Protein AF-0000000081089905 (afdb_homodimer)

pLDDT: mean 84.87, std 19.74, range [26.58, 98.56]

Foldseek 3Di:
DLVVLVVVLVVLVVVLVVLVVQLVVLVVCCVVDDDPVSNVVSVVSNVVSVVVNVVSVVVNVVSVVVNCVVVVVVDPPPPDPPPPPPD/DLVVLVVVLVVLVVVLVVLVVQLVVLVVCCVVDDDPVSNVVSVVSNVVSVVVNVVSVVVNVVSVVVNCVVVVVVDPDPPDPPPPPPD

Structure (mmCIF, N/CA/C/O backbone):
data_AF-0000000081089905-model_v1
#
loop_
_entity.id
_entity.type
_entity.pdbx_description
1 polymer 'REM-1 domain-containing protein'
#
loop_
_atom_site.group_PDB
_atom_site.id
_atom_site.type_symbol
_atom_site.label_atom_id
_atom_site.label_alt_id
_atom_site.label_comp_id
_atom_site.label_asym_id
_atom_site.label_entity_id
_atom_site.label_seq_id
_atom_site.pdbx_PDB_ins_code
_atom_site.Cartn_x
_atom_site.Cartn_y
_atom_site.Cartn_z
_atom_site.occupancy
_atom_site.B_iso_or_equiv
_atom_site.auth_seq_id
_atom_site.auth_comp_id
_atom_site.auth_asym_id
_atom_site.auth_atom_id
_atom_site.pdbx_PDB_model_num
ATOM 1 N N . MET A 1 1 ? -1.056 -31.969 -24.766 1 61.5 1 MET A N 1
ATOM 2 C CA . MET A 1 1 ? -1.092 -31.875 -23.312 1 61.5 1 MET A CA 1
ATOM 3 C C . MET A 1 1 ? -0.028 -30.906 -22.812 1 61.5 1 MET A C 1
ATOM 5 O O . MET A 1 1 ? -0.31 -30.062 -21.969 1 61.5 1 MET A O 1
ATOM 9 N N . GLY A 1 2 ? 1.04 -30.828 -23.562 1 72.44 2 GLY A N 1
ATOM 10 C CA . GLY A 1 2 ? 2.201 -30.047 -23.172 1 72.44 2 GLY A CA 1
ATOM 11 C C . GLY A 1 2 ? 1.965 -28.547 -23.266 1 72.44 2 GLY A C 1
ATOM 12 O O . GLY A 1 2 ? 2.283 -27.812 -22.328 1 72.44 2 GLY A O 1
ATOM 13 N N . GLN A 1 3 ? 1.187 -28.156 -24.281 1 79.62 3 GLN A N 1
ATOM 14 C CA . GLN A 1 3 ? 0.967 -26.734 -24.516 1 79.62 3 GLN A CA 1
ATOM 15 C C . GLN A 1 3 ? 0.041 -26.141 -23.453 1 79.62 3 GLN A C 1
ATOM 17 O O . GLN A 1 3 ? 0.291 -25.047 -22.938 1 79.62 3 GLN A O 1
ATOM 22 N N . ARG A 1 4 ? -0.979 -26.969 -23.094 1 91.38 4 ARG A N 1
ATOM 23 C CA . ARG A 1 4 ? -1.959 -26.5 -22.125 1 91.38 4 ARG A CA 1
ATOM 24 C C . ARG A 1 4 ? -1.349 -26.422 -20.719 1 91.38 4 ARG A C 1
ATOM 26 O O . ARG A 1 4 ? -1.641 -25.484 -19.969 1 91.38 4 ARG A O 1
ATOM 33 N N . LEU A 1 5 ? -0.428 -27.281 -20.438 1 91.69 5 LEU A N 1
ATOM 34 C CA . LEU A 1 5 ? 0.247 -27.281 -19.141 1 91.69 5 LEU A CA 1
ATOM 35 C C . LEU A 1 5 ? 1.194 -26.094 -19.016 1 91.69 5 LEU A C 1
ATOM 37 O O . LEU A 1 5 ? 1.308 -25.5 -17.953 1 91.69 5 LEU A O 1
ATOM 41 N N . GLU A 1 6 ? 1.684 -25.75 -20.125 1 89.5 6 GLU A N 1
ATOM 42 C CA . GLU A 1 6 ? 2.582 -24.609 -20.125 1 89.5 6 GLU A CA 1
ATOM 43 C C . GLU A 1 6 ? 1.807 -23.297 -19.984 1 89.5 6 GLU A C 1
ATOM 45 O O . GLU A 1 6 ? 2.271 -22.375 -19.312 1 89.5 6 GLU A O 1
ATOM 50 N N . GLU A 1 7 ? 0.663 -23.234 -20.547 1 94.38 7 GLU A N 1
ATOM 51 C CA . GLU A 1 7 ? -0.193 -22.062 -20.406 1 94.38 7 GLU A CA 1
ATOM 52 C C . GLU A 1 7 ? -0.685 -21.906 -18.969 1 94.38 7 GLU A C 1
ATOM 54 O O . GLU A 1 7 ? -0.75 -20.781 -18.453 1 94.38 7 GLU A O 1
ATOM 59 N N . LEU A 1 8 ? -0.961 -23.016 -18.422 1 96 8 LEU A N 1
ATOM 60 C CA . LEU A 1 8 ? -1.407 -22.984 -17.031 1 96 8 LEU A CA 1
ATOM 61 C C . LEU A 1 8 ? -0.276 -22.562 -16.109 1 96 8 LEU A C 1
ATOM 63 O O . LEU A 1 8 ? -0.498 -21.797 -15.172 1 96 8 LEU A O 1
ATOM 67 N N . ARG A 1 9 ? 0.893 -23.062 -16.469 1 95.88 9 ARG A N 1
ATOM 68 C CA . ARG A 1 9 ? 2.059 -22.672 -15.68 1 95.88 9 ARG A CA 1
ATOM 69 C C . ARG A 1 9 ? 2.285 -21.172 -15.75 1 95.88 9 ARG A C 1
ATOM 71 O O . ARG A 1 9 ? 2.535 -20.531 -14.727 1 95.88 9 ARG A O 1
ATOM 78 N N . GLU A 1 10 ? 2.098 -20.594 -16.906 1 96 10 GLU A N 1
ATOM 79 C CA . GLU A 1 10 ? 2.27 -19.156 -17.094 1 96 10 GLU A CA 1
ATOM 80 C C . GLU A 1 10 ? 1.19 -18.359 -16.359 1 96 10 GLU A C 1
ATOM 82 O O . GLU A 1 10 ? 1.474 -17.312 -15.766 1 96 10 GLU A O 1
ATOM 87 N N . HIS A 1 11 ? 0.039 -18.891 -16.391 1 97.44 11 HIS A N 1
ATOM 88 C CA . HIS A 1 11 ? -1.068 -18.25 -15.695 1 97.44 11 HIS A CA 1
ATOM 89 C C . HIS A 1 11 ? -0.826 -18.203 -14.195 1 97.44 11 HIS A C 1
ATOM 91 O O . HIS A 1 11 ? -1 -17.172 -13.562 1 97.44 11 HIS A O 1
ATOM 97 N N . ILE A 1 12 ? -0.345 -19.25 -13.609 1 98.25 12 ILE A N 1
ATOM 98 C CA . ILE A 1 12 ? -0.103 -19.328 -12.172 1 98.25 12 ILE A CA 1
ATOM 99 C C . ILE A 1 12 ? 1.039 -18.391 -11.789 1 98.25 12 ILE A C 1
ATOM 101 O O . ILE A 1 12 ? 0.968 -17.703 -10.773 1 98.25 12 ILE A O 1
ATOM 105 N N . ARG A 1 13 ? 2.027 -18.312 -12.633 1 97.88 13 ARG A N 1
ATOM 106 C CA . ARG A 1 13 ? 3.152 -17.422 -12.367 1 97.88 13 ARG A CA 1
ATOM 107 C C . ARG A 1 13 ? 2.711 -15.961 -12.391 1 97.88 13 ARG A C 1
ATOM 109 O O . ARG A 1 13 ? 3.168 -15.156 -11.578 1 97.88 13 ARG A O 1
ATOM 116 N N . LYS A 1 14 ? 1.859 -15.664 -13.344 1 97.62 14 LYS A N 1
ATOM 117 C CA . LYS A 1 14 ? 1.31 -14.312 -13.414 1 97.62 14 LYS A CA 1
ATOM 118 C C . LYS A 1 14 ? 0.511 -13.977 -12.164 1 97.62 14 LYS A C 1
ATOM 120 O O . LYS A 1 14 ? 0.616 -12.867 -11.633 1 97.62 14 LYS A O 1
ATOM 125 N N . GLU A 1 15 ? -0.205 -14.883 -11.617 1 96.62 15 GLU A N 1
ATOM 126 C CA . GLU A 1 15 ? -1.005 -14.688 -10.414 1 96.62 15 GLU A CA 1
ATOM 127 C C . GLU A 1 15 ? -0.117 -14.531 -9.18 1 96.62 15 GLU A C 1
ATOM 129 O O . GLU A 1 15 ? -0.393 -13.711 -8.312 1 96.62 15 GLU A O 1
ATOM 134 N N . ILE A 1 16 ? 0.909 -15.281 -9.188 1 98.44 16 ILE A N 1
ATOM 135 C CA . ILE A 1 16 ? 1.855 -15.156 -8.086 1 98.44 16 ILE A CA 1
ATOM 136 C C . ILE A 1 16 ? 2.463 -13.758 -8.086 1 98.44 16 ILE A C 1
ATOM 138 O O . ILE A 1 16 ? 2.559 -13.117 -7.039 1 98.44 16 ILE A O 1
ATOM 142 N N . ARG A 1 17 ? 2.814 -13.312 -9.266 1 97.94 17 ARG A N 1
ATOM 143 C CA . ARG A 1 17 ? 3.404 -11.977 -9.359 1 97.94 17 ARG A CA 1
ATOM 144 C C . ARG A 1 17 ? 2.422 -10.906 -8.891 1 97.94 17 ARG A C 1
ATOM 146 O O . ARG A 1 17 ? 2.811 -9.961 -8.203 1 97.94 17 ARG A O 1
ATOM 153 N N . LYS A 1 18 ?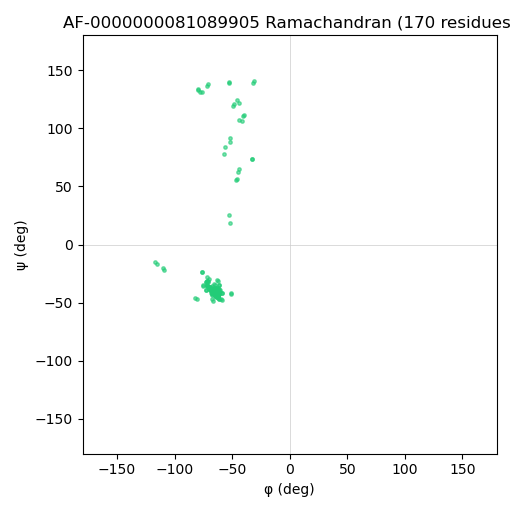 1.29 -11.047 -9.336 1 96.44 18 LYS A N 1
ATOM 154 C CA . LYS A 1 18 ? 0.246 -10.117 -8.914 1 96.44 18 LYS A CA 1
ATOM 155 C C . LYS A 1 18 ? 0.068 -10.133 -7.402 1 96.44 18 LYS A C 1
ATOM 157 O O . LYS A 1 18 ? 0.009 -9.086 -6.766 1 96.44 18 LYS A O 1
ATOM 162 N N . GLU A 1 19 ? 0.091 -11.25 -6.793 1 96.56 19 GLU A N 1
ATOM 163 C CA . GLU A 1 19 ? -0.121 -11.391 -5.355 1 96.56 19 GLU A CA 1
ATOM 164 C C . GLU A 1 19 ? 1.076 -10.867 -4.566 1 96.56 19 GLU A C 1
ATOM 166 O O . GLU A 1 19 ? 0.913 -10.312 -3.48 1 96.56 19 GLU A O 1
ATOM 171 N N . LEU A 1 20 ? 2.174 -11.055 -5.125 1 97.94 20 LEU A N 1
ATOM 172 C CA . LEU A 1 20 ? 3.371 -10.523 -4.484 1 97.94 20 LEU A CA 1
ATOM 173 C C . LEU A 1 20 ? 3.342 -9 -4.453 1 97.94 20 LEU A C 1
ATOM 175 O O . LEU A 1 20 ? 3.748 -8.391 -3.463 1 97.94 20 LEU A O 1
ATOM 179 N N . LYS A 1 21 ? 2.877 -8.445 -5.531 1 96.69 21 LYS A N 1
ATOM 180 C CA . LYS A 1 21 ? 2.746 -6.992 -5.582 1 96.69 21 LYS A CA 1
ATOM 181 C C . LYS A 1 21 ? 1.743 -6.496 -4.547 1 96.69 21 LYS A C 1
ATOM 183 O O . LYS A 1 21 ? 1.966 -5.469 -3.902 1 96.69 21 LYS A O 1
ATOM 188 N N . ILE A 1 22 ? 0.667 -7.188 -4.359 1 97 22 ILE A N 1
ATOM 189 C CA . ILE A 1 22 ? -0.339 -6.832 -3.365 1 97 22 ILE A CA 1
ATOM 190 C C . ILE A 1 22 ? 0.255 -6.953 -1.963 1 97 22 ILE A C 1
ATOM 192 O O . ILE A 1 22 ? 0.099 -6.055 -1.135 1 97 22 ILE A O 1
ATOM 196 N N . LYS A 1 23 ? 1.005 -8.031 -1.681 1 97.69 23 LYS A N 1
ATOM 197 C CA . LYS A 1 23 ? 1.625 -8.266 -0.379 1 97.69 23 LYS A CA 1
ATOM 198 C C . LYS A 1 23 ? 2.625 -7.16 -0.043 1 97.69 23 LYS A C 1
ATOM 200 O O . LYS A 1 23 ? 2.607 -6.617 1.062 1 97.69 23 LYS A O 1
ATOM 205 N N . GLU A 1 24 ? 3.445 -6.879 -1.059 1 97.06 24 GLU A N 1
ATOM 206 C CA . GLU A 1 24 ? 4.453 -5.848 -0.835 1 97.06 24 GLU A CA 1
ATOM 207 C C . GLU A 1 24 ? 3.809 -4.492 -0.562 1 97.06 24 GLU A C 1
ATOM 209 O O . GLU A 1 24 ? 4.227 -3.77 0.346 1 97.06 24 GLU A O 1
ATOM 214 N N . GLY A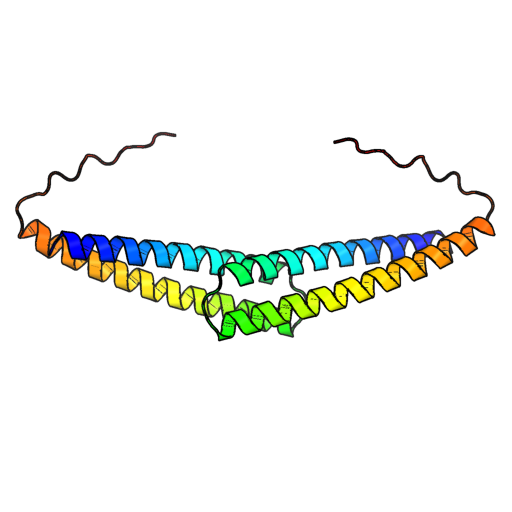 1 25 ? 2.789 -4.168 -1.349 1 96.31 25 GLY A N 1
ATOM 215 C CA . GLY A 1 25 ? 2.072 -2.924 -1.124 1 96.31 25 GLY A CA 1
ATOM 216 C C . GLY A 1 25 ? 1.407 -2.854 0.237 1 96.31 25 GLY A C 1
ATOM 217 O O . GLY A 1 25 ? 1.5 -1.838 0.929 1 96.31 25 GLY A O 1
ATOM 218 N N . ALA A 1 26 ? 0.836 -3.902 0.636 1 97.12 26 ALA A N 1
ATOM 219 C CA . ALA A 1 26 ? 0.161 -3.949 1.931 1 97.12 26 ALA A CA 1
ATOM 220 C C . ALA A 1 26 ? 1.165 -3.865 3.076 1 97.12 26 ALA A C 1
ATOM 222 O O . ALA A 1 26 ? 0.916 -3.195 4.082 1 97.12 26 ALA A O 1
ATOM 223 N N . GLU A 1 27 ? 2.262 -4.547 2.896 1 97.12 27 GLU A N 1
ATOM 224 C CA . GLU A 1 27 ? 3.301 -4.508 3.92 1 97.12 27 GLU A CA 1
ATOM 225 C C . GLU A 1 27 ? 3.881 -3.105 4.07 1 97.12 27 GLU A C 1
ATOM 227 O O . GLU A 1 27 ? 4.168 -2.66 5.184 1 97.12 27 GLU A O 1
ATOM 232 N N . ASN A 1 28 ? 4.008 -2.502 2.977 1 96.06 28 ASN A N 1
ATOM 233 C CA . ASN A 1 28 ? 4.492 -1.126 3.014 1 96.06 28 ASN A CA 1
ATOM 234 C C . ASN A 1 28 ? 3.496 -0.202 3.711 1 96.06 28 ASN A C 1
ATOM 236 O O . ASN A 1 28 ? 3.887 0.638 4.523 1 96.06 28 ASN A O 1
ATOM 240 N N . LEU A 1 29 ? 2.236 -0.392 3.422 1 95.88 29 LEU A N 1
ATOM 241 C CA . LEU A 1 29 ? 1.194 0.407 4.059 1 95.88 29 LEU A CA 1
ATOM 242 C C . LEU A 1 29 ? 1.131 0.124 5.555 1 95.88 29 LEU A C 1
ATOM 244 O O . LEU A 1 29 ? 0.883 1.031 6.352 1 95.88 29 LEU A O 1
ATOM 248 N N . LYS A 1 30 ? 1.391 -1.07 5.914 1 95.81 30 LYS A N 1
ATOM 249 C CA . LYS A 1 30 ? 1.367 -1.472 7.316 1 95.81 30 LYS A CA 1
ATOM 250 C C . LYS A 1 30 ? 2.424 -0.718 8.117 1 95.81 30 LYS A C 1
ATOM 252 O O . LYS A 1 30 ? 2.217 -0.419 9.297 1 95.81 30 LYS A O 1
ATOM 257 N N . ARG A 1 31 ? 3.514 -0.372 7.484 1 94.88 31 ARG A N 1
ATOM 258 C CA . ARG A 1 31 ? 4.621 0.297 8.164 1 94.88 31 ARG A CA 1
ATOM 259 C C . ARG A 1 31 ? 4.301 1.767 8.414 1 94.88 31 ARG A C 1
ATOM 261 O O . ARG A 1 31 ? 4.797 2.359 9.375 1 94.88 31 ARG A O 1
ATOM 268 N N . VAL A 1 32 ? 3.42 2.303 7.648 1 94.12 32 VAL A N 1
ATOM 269 C CA . VAL A 1 32 ? 3.266 3.752 7.719 1 94.12 32 VAL A CA 1
ATOM 270 C C . VAL A 1 32 ? 1.926 4.098 8.367 1 94.12 32 VAL A C 1
ATOM 272 O O . VAL A 1 32 ? 1.732 5.219 8.844 1 94.12 32 VAL A O 1
ATOM 275 N N . THR A 1 33 ? 1.033 3.113 8.328 1 93.25 33 THR A N 1
ATOM 276 C CA . THR A 1 33 ? -0.29 3.365 8.891 1 93.25 33 THR A CA 1
ATOM 277 C C . THR A 1 33 ? -0.228 3.443 10.414 1 93.25 33 THR A C 1
ATOM 279 O O . THR A 1 33 ? 0.501 2.68 11.047 1 93.25 33 THR A O 1
ATOM 282 N N . THR A 1 34 ? -0.927 4.422 10.969 1 83.88 34 THR A N 1
ATOM 283 C CA . THR A 1 34 ? -0.916 4.641 12.406 1 83.88 34 THR A CA 1
ATOM 284 C C . THR A 1 34 ? -2.303 4.406 13 1 83.88 34 THR A C 1
ATOM 286 O O . THR A 1 34 ? -2.441 4.215 14.211 1 83.88 34 THR A O 1
ATOM 289 N N . ASP A 1 35 ? -3.314 4.375 12.25 1 87.75 35 ASP A N 1
ATOM 290 C CA . ASP A 1 35 ? -4.699 4.156 12.664 1 87.75 35 ASP A CA 1
ATOM 291 C C . ASP A 1 35 ? -4.973 2.674 12.891 1 87.75 35 ASP A C 1
ATOM 293 O O . ASP A 1 35 ? -4.617 1.834 12.062 1 87.75 35 ASP A O 1
ATOM 297 N N . ARG A 1 36 ? -5.648 2.451 14.102 1 91.19 36 ARG A N 1
ATOM 298 C CA . ARG A 1 36 ? -5.895 1.069 14.5 1 91.19 36 ARG A CA 1
ATOM 299 C C . ARG A 1 36 ? -6.727 0.338 13.453 1 91.19 36 ARG A C 1
ATOM 301 O O . ARG A 1 36 ? -6.41 -0.795 13.086 1 91.19 36 ARG A O 1
ATOM 308 N N . ARG A 1 37 ? -7.738 0.955 13.047 1 91.94 37 ARG A N 1
ATOM 309 C CA . ARG A 1 37 ? -8.609 0.321 12.062 1 91.94 37 ARG A CA 1
ATOM 310 C C . ARG A 1 37 ? -7.863 0.061 10.758 1 91.94 37 ARG A C 1
ATOM 312 O O . ARG A 1 37 ? -7.918 -1.044 10.211 1 91.94 37 ARG A O 1
ATOM 319 N N . ALA A 1 38 ? -7.125 0.976 10.273 1 92.75 38 ALA A N 1
ATOM 320 C CA . ALA A 1 38 ? -6.348 0.824 9.047 1 92.75 38 ALA A CA 1
ATOM 321 C C . ALA A 1 38 ? -5.285 -0.26 9.203 1 92.75 38 ALA A C 1
ATOM 323 O O . ALA A 1 38 ? -5.043 -1.035 8.273 1 92.75 38 ALA A O 1
ATOM 324 N N . LEU A 1 39 ? -4.695 -0.343 10.375 1 94.62 39 LEU A N 1
ATOM 325 C CA . LEU A 1 39 ? -3.684 -1.355 10.656 1 94.62 39 LEU A CA 1
ATOM 326 C C . LEU A 1 39 ? -4.285 -2.756 10.594 1 94.62 39 LEU A C 1
ATOM 328 O O . LEU A 1 39 ? -3.672 -3.676 10.047 1 94.62 39 LEU A O 1
ATOM 332 N N . GLN A 1 40 ? -5.465 -2.893 11.133 1 95.06 40 GLN A N 1
ATOM 333 C CA . GLN A 1 40 ? -6.145 -4.184 11.109 1 95.06 40 GLN A CA 1
ATOM 334 C C . GLN A 1 40 ? -6.48 -4.594 9.672 1 95.06 40 GLN A C 1
ATOM 336 O O . GLN A 1 40 ? -6.266 -5.746 9.289 1 95.06 40 GLN A O 1
ATOM 341 N N . ASP A 1 41 ? -6.969 -3.604 8.953 1 94.06 41 ASP A N 1
ATOM 342 C CA . ASP A 1 41 ? -7.359 -3.875 7.574 1 94.06 41 ASP A CA 1
ATOM 343 C C . ASP A 1 41 ? -6.156 -4.309 6.738 1 94.06 41 ASP A C 1
ATOM 345 O O . ASP A 1 41 ? -6.223 -5.305 6.02 1 94.06 41 ASP A O 1
ATOM 349 N N . VAL A 1 42 ? -5.023 -3.625 6.879 1 96.31 42 VAL A N 1
ATOM 350 C CA . VAL A 1 42 ? -3.852 -3.936 6.062 1 96.31 42 VAL A CA 1
ATOM 351 C C . VAL A 1 42 ? -3.232 -5.25 6.527 1 96.31 42 VAL A C 1
ATOM 353 O O . VAL A 1 42 ? -2.744 -6.035 5.715 1 96.31 42 VAL A O 1
ATOM 356 N N . SER A 1 43 ? -3.32 -5.566 7.879 1 96.75 43 SER A N 1
ATOM 357 C CA . SER A 1 43 ? -2.844 -6.848 8.391 1 96.75 43 SER A CA 1
ATOM 358 C C . SER A 1 43 ? -3.633 -8.008 7.805 1 96.75 43 SER A C 1
ATOM 360 O O . SER A 1 43 ? -3.061 -9.047 7.473 1 96.75 43 SER A O 1
ATOM 362 N N . HIS A 1 44 ? -4.883 -7.785 7.723 1 95.62 44 HIS A N 1
ATOM 363 C CA . HIS A 1 44 ? -5.734 -8.797 7.109 1 95.62 44 HIS A CA 1
ATOM 364 C C . HIS A 1 44 ? -5.355 -9.023 5.648 1 95.62 44 HIS A C 1
ATOM 366 O O . HIS A 1 44 ? -5.309 -10.164 5.184 1 95.62 44 HIS A O 1
ATOM 372 N N . MET A 1 45 ? -5.039 -7.898 4.945 1 95 45 MET A N 1
ATOM 373 C CA . MET A 1 45 ? -4.648 -7.996 3.539 1 95 45 MET A CA 1
ATOM 374 C C . MET A 1 45 ? -3.352 -8.781 3.385 1 95 45 MET A C 1
ATOM 376 O O . MET A 1 45 ? -3.225 -9.602 2.479 1 95 45 MET A O 1
ATOM 380 N N . VAL A 1 46 ? -2.422 -8.594 4.293 1 97.62 46 VAL A N 1
ATOM 381 C CA . VAL A 1 46 ? -1.142 -9.297 4.246 1 97.62 46 VAL A CA 1
ATOM 382 C C . VAL A 1 46 ? -1.359 -10.789 4.504 1 97.62 46 VAL A C 1
ATOM 384 O O . VAL A 1 46 ? -0.793 -11.633 3.807 1 97.62 46 VAL A O 1
ATOM 387 N N . LYS A 1 47 ? -2.186 -11.094 5.438 1 97.56 47 LYS A N 1
ATOM 388 C CA . LYS A 1 47 ? -2.475 -12.484 5.766 1 97.56 47 LYS A CA 1
ATOM 389 C C . LYS A 1 47 ? -3.117 -13.211 4.582 1 97.56 47 LYS A C 1
ATOM 391 O O . LYS A 1 47 ? -2.727 -14.328 4.246 1 97.56 47 LYS A O 1
ATOM 396 N N . GLU A 1 48 ? -4.082 -12.523 3.973 1 96.12 48 GLU A N 1
ATOM 397 C CA . GLU A 1 48 ? -4.77 -13.109 2.828 1 96.12 48 GLU A CA 1
ATOM 398 C C . GLU A 1 48 ? -3.816 -13.328 1.657 1 96.12 48 GLU A C 1
ATOM 400 O O . GLU A 1 48 ? -3.83 -14.383 1.021 1 96.12 48 GLU A O 1
ATOM 405 N N . ALA A 1 49 ? -2.986 -12.312 1.379 1 96.56 49 ALA A N 1
ATOM 406 C CA . ALA A 1 49 ? -2.02 -12.422 0.29 1 96.56 49 ALA A CA 1
ATOM 407 C C . ALA A 1 49 ? -1.046 -13.57 0.542 1 96.56 49 ALA A C 1
ATOM 409 O O . ALA A 1 49 ? -0.722 -14.328 -0.374 1 96.56 49 ALA A O 1
ATOM 410 N N . ASN A 1 50 ? -0.706 -13.781 1.84 1 97.75 50 ASN A N 1
ATOM 411 C CA . ASN A 1 50 ? 0.186 -14.875 2.205 1 97.75 50 ASN A CA 1
ATOM 412 C C . ASN A 1 50 ? -0.464 -16.234 1.96 1 97.75 50 ASN A C 1
ATOM 414 O O . ASN A 1 50 ? 0.179 -17.156 1.446 1 97.75 50 ASN A O 1
ATOM 418 N N . SER A 1 51 ? -1.673 -16.297 2.336 1 97.75 51 SER A N 1
ATOM 419 C CA . SER A 1 51 ? -2.4 -17.547 2.145 1 97.75 51 SER A CA 1
ATOM 420 C C . SER A 1 51 ? -2.541 -17.875 0.665 1 97.75 51 SER A C 1
ATOM 422 O O . SER A 1 51 ? -2.316 -19.031 0.259 1 97.75 51 SER A O 1
ATOM 424 N N . LYS A 1 52 ? -2.857 -16.891 -0.092 1 96.5 52 LYS A N 1
ATOM 425 C CA . LYS A 1 52 ? -3.031 -17.094 -1.527 1 96.5 52 LYS A CA 1
ATOM 426 C C . LYS A 1 52 ? -1.706 -17.438 -2.197 1 96.5 52 LYS A C 1
ATOM 428 O O . LYS A 1 52 ? -1.658 -18.312 -3.07 1 96.5 52 LYS A O 1
ATOM 433 N N . LEU A 1 53 ? -0.642 -16.828 -1.773 1 98.31 53 LEU A N 1
ATOM 434 C CA . LEU A 1 53 ? 0.677 -17.109 -2.326 1 98.31 53 LEU A CA 1
ATOM 435 C C . LEU A 1 53 ? 1.083 -18.547 -2.045 1 98.31 53 LEU A C 1
ATOM 437 O O . LEU A 1 53 ? 1.594 -19.25 -2.93 1 98.31 53 LEU A O 1
ATOM 441 N N . SER A 1 54 ? 0.794 -19 -0.879 1 98.5 54 SER A N 1
ATOM 442 C CA . SER A 1 54 ? 1.096 -20.391 -0.518 1 98.5 54 SER A CA 1
ATOM 443 C C . SER A 1 54 ? 0.301 -21.359 -1.372 1 98.5 54 SER A C 1
ATOM 445 O O . SER A 1 54 ? 0.848 -22.359 -1.86 1 98.5 54 SER A O 1
ATOM 447 N N . ALA A 1 55 ? -0.94 -21.062 -1.546 1 98.5 55 ALA A N 1
ATOM 448 C CA . ALA A 1 55 ? -1.79 -21.922 -2.355 1 98.5 55 ALA A CA 1
ATOM 449 C C . ALA A 1 55 ? -1.311 -21.969 -3.805 1 98.5 55 ALA A C 1
ATOM 451 O O . ALA A 1 55 ? -1.269 -23.031 -4.422 1 98.5 55 ALA A O 1
ATOM 452 N N . LEU A 1 56 ? -0.929 -20.844 -4.328 1 98.44 56 LEU A N 1
ATOM 453 C CA . LEU A 1 56 ? -0.455 -20.75 -5.707 1 98.44 56 LEU A CA 1
ATOM 454 C C . LEU A 1 56 ? 0.876 -21.469 -5.875 1 98.44 56 LEU A C 1
ATOM 456 O O . LEU A 1 56 ? 1.117 -22.109 -6.902 1 98.44 56 LEU A O 1
ATOM 460 N N . GLN A 1 57 ? 1.695 -21.422 -4.914 1 98.56 57 GLN A N 1
ATOM 461 C CA . GLN A 1 57 ? 2.977 -22.109 -4.961 1 98.56 57 GLN A CA 1
ATOM 462 C C . GLN A 1 57 ? 2.781 -23.625 -4.973 1 98.56 57 GLN A C 1
ATOM 464 O O . GLN A 1 57 ? 3.492 -24.344 -5.68 1 98.56 57 GLN A O 1
ATOM 469 N N . GLU A 1 58 ? 1.796 -24.125 -4.184 1 98.25 58 GLU A N 1
ATOM 470 C CA . GLU A 1 58 ? 1.458 -25.547 -4.172 1 98.25 58 GLU A CA 1
ATOM 471 C C . GLU A 1 58 ? 0.925 -26 -5.531 1 98.25 58 GLU A C 1
ATOM 473 O O . GLU A 1 58 ? 1.306 -27.062 -6.031 1 98.25 58 GLU A O 1
ATOM 478 N N . GLU A 1 59 ? 0.087 -25.109 -6.062 1 97.94 59 GLU A N 1
ATOM 479 C CA . GLU A 1 59 ? -0.46 -25.406 -7.379 1 97.94 59 GLU A CA 1
ATOM 480 C C . GLU A 1 59 ? 0.64 -25.469 -8.438 1 97.94 59 GLU A C 1
ATOM 482 O O . GLU A 1 59 ? 0.623 -26.328 -9.312 1 9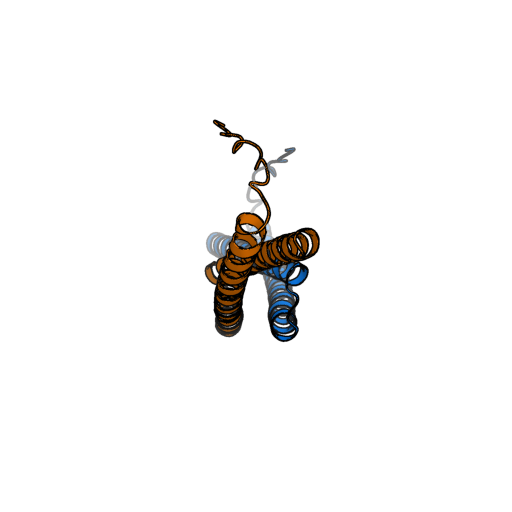7.94 59 GLU A O 1
ATOM 487 N N . LEU A 1 60 ? 1.555 -24.641 -8.414 1 97.56 60 LEU A N 1
ATOM 488 C CA . LEU A 1 60 ? 2.662 -24.609 -9.367 1 97.56 60 LEU A CA 1
ATOM 489 C C . LEU A 1 60 ? 3.51 -25.875 -9.25 1 97.56 60 LEU A C 1
ATOM 491 O O . LEU A 1 60 ? 3.908 -26.453 -10.266 1 97.56 60 LEU A O 1
ATOM 495 N N . GLN A 1 61 ? 3.799 -26.328 -8.07 1 97 61 GLN A N 1
ATOM 496 C CA . GLN A 1 61 ? 4.578 -27.547 -7.836 1 97 61 GLN A CA 1
ATOM 497 C C . GLN A 1 61 ? 3.873 -28.766 -8.406 1 97 61 GLN A C 1
ATOM 499 O O . GLN A 1 61 ? 4.508 -29.625 -9.031 1 97 61 GLN A O 1
ATOM 504 N N . GLU A 1 62 ? 2.561 -28.812 -8.133 1 95.69 62 GLU A N 1
ATOM 505 C CA . GLU A 1 62 ? 1.774 -29.922 -8.664 1 95.69 62 GLU A CA 1
ATOM 506 C C . GLU A 1 62 ? 1.8 -29.938 -10.188 1 95.69 62 GLU A C 1
ATOM 508 O O . GLU A 1 62 ? 1.984 -30.984 -10.805 1 95.69 62 GLU A O 1
ATOM 513 N N . LEU A 1 63 ? 1.669 -28.75 -10.688 1 94.62 63 LEU A N 1
ATOM 514 C CA . LEU A 1 63 ? 1.656 -28.625 -12.141 1 94.62 63 LEU A CA 1
ATOM 515 C C . LEU A 1 63 ? 3.014 -29 -12.734 1 94.62 63 LEU A C 1
ATOM 517 O O . LEU A 1 63 ? 3.084 -29.688 -13.75 1 94.62 63 LEU A O 1
ATOM 521 N N . GLU A 1 64 ? 4.047 -28.562 -12.102 1 91.75 64 GLU A N 1
ATOM 522 C CA . GLU A 1 64 ? 5.387 -28.906 -12.57 1 91.75 64 GLU A CA 1
ATOM 523 C C . GLU A 1 64 ? 5.633 -30.406 -12.531 1 91.75 64 GLU A C 1
ATOM 525 O O . GLU A 1 64 ? 6.285 -30.953 -13.414 1 91.75 64 GLU A O 1
ATOM 530 N N . SER A 1 65 ? 5.16 -31.078 -11.555 1 93 65 SER A N 1
ATOM 531 C CA . SER A 1 65 ? 5.281 -32.531 -11.445 1 93 65 SER A CA 1
ATOM 532 C C . SER A 1 65 ? 4.555 -33.219 -12.594 1 93 65 SER A C 1
ATOM 534 O O . SER A 1 65 ? 5.066 -34.188 -13.156 1 93 65 SER A O 1
ATOM 536 N N . GLN A 1 66 ? 3.398 -32.719 -13 1 89.81 66 GLN A N 1
ATOM 537 C CA . GLN A 1 66 ? 2.625 -33.281 -14.102 1 89.81 66 GLN A CA 1
ATOM 538 C C . GLN A 1 66 ? 3.357 -33.094 -15.43 1 89.81 66 GLN A C 1
ATOM 540 O O . GLN A 1 66 ? 3.363 -34 -16.266 1 89.81 66 GLN A O 1
ATOM 545 N N . ILE A 1 67 ? 4 -31.953 -15.562 1 86.5 67 ILE A N 1
ATOM 546 C CA . ILE A 1 67 ? 4.742 -31.656 -16.781 1 86.5 67 ILE A CA 1
ATOM 547 C C . ILE A 1 67 ? 5.934 -32.625 -16.906 1 86.5 67 ILE A C 1
ATOM 549 O O . ILE A 1 67 ? 6.227 -33.125 -17.984 1 86.5 67 ILE A O 1
ATOM 553 N N . LEU A 1 68 ? 6.613 -32.906 -15.891 1 84.62 68 LEU A N 1
ATOM 554 C CA . LEU A 1 68 ? 7.746 -33.844 -15.891 1 84.62 68 LEU A CA 1
ATOM 555 C C . LEU A 1 68 ? 7.305 -35.25 -16.266 1 84.62 68 LEU A C 1
ATOM 557 O O . LEU A 1 68 ? 7.996 -35.938 -17 1 84.62 68 LEU A O 1
ATOM 561 N N . LEU A 1 69 ? 6.172 -35.625 -15.789 1 83.06 69 LEU A N 1
ATOM 562 C CA . LEU A 1 69 ? 5.652 -36.938 -16.078 1 83.06 69 LEU A CA 1
ATOM 563 C C . LEU A 1 69 ? 5.215 -37.062 -17.547 1 83.06 69 LEU A C 1
ATOM 565 O O . LEU A 1 69 ? 5.395 -38.094 -18.172 1 83.06 69 LEU A O 1
ATOM 569 N N . SER A 1 70 ? 4.828 -35.969 -18.047 1 79.31 70 SER A N 1
ATOM 570 C CA . SER A 1 70 ? 4.371 -35.969 -19.438 1 79.31 70 SER A CA 1
ATOM 571 C C . SER A 1 70 ? 5.547 -35.938 -20.406 1 79.31 70 SER A C 1
ATOM 573 O O . SER A 1 70 ? 5.531 -36.594 -21.438 1 79.31 70 SER A O 1
ATOM 575 N N . GLN A 1 71 ? 6.508 -35.031 -20.141 1 73.5 71 GLN A N 1
ATOM 576 C CA . GLN A 1 71 ? 7.672 -34.906 -21 1 73.5 71 GLN A CA 1
ATOM 577 C C . GLN A 1 71 ? 8.539 -36.156 -20.922 1 73.5 71 GLN A C 1
ATOM 579 O O . GLN A 1 71 ? 9.188 -36.531 -21.891 1 73.5 71 GLN A O 1
ATOM 584 N N . GLY A 1 72 ? 8.852 -36.625 -19.578 1 64.62 72 GLY A N 1
ATOM 585 C CA . GLY A 1 72 ? 9.586 -37.875 -19.484 1 64.62 72 GLY A CA 1
ATOM 586 C C . GLY A 1 72 ? 8.969 -39 -20.297 1 64.62 72 GLY A C 1
ATOM 587 O O . GLY A 1 72 ? 9.68 -39.875 -20.766 1 64.62 72 GLY A O 1
ATOM 588 N N . GLN A 1 73 ? 7.699 -39.031 -20.188 1 58.06 73 GLN A N 1
ATOM 589 C CA . GLN A 1 73 ? 7.074 -40.031 -21.047 1 58.06 73 GLN A CA 1
ATOM 590 C C . GLN A 1 73 ? 7.199 -39.625 -22.516 1 58.06 73 GLN A C 1
ATOM 592 O O . GLN A 1 73 ? 7.227 -40.5 -23.406 1 58.06 73 GLN A O 1
ATOM 597 N N . ALA A 1 74 ? 7.07 -38.125 -22.703 1 56.66 74 ALA A N 1
ATOM 598 C CA . ALA A 1 74 ? 7.398 -37.719 -24.062 1 56.66 74 ALA A CA 1
ATOM 599 C C . ALA A 1 74 ? 8.906 -37.688 -24.281 1 56.66 74 ALA A C 1
ATOM 601 O O . ALA A 1 74 ? 9.672 -37.531 -23.328 1 56.66 74 ALA A O 1
ATOM 602 N N . GLY A 1 75 ? 9.555 -38.156 -25.172 1 53.25 75 GLY A N 1
ATOM 603 C CA . GLY A 1 75 ? 10.961 -38 -25.484 1 53.25 75 GLY A CA 1
ATOM 604 C C . GLY A 1 75 ? 11.5 -36.625 -25.078 1 53.25 75 GLY A C 1
ATOM 605 O O . GLY A 1 75 ? 10.719 -35.688 -24.828 1 53.25 75 GLY A O 1
ATOM 606 N N . ALA A 1 76 ? 12.82 -36.344 -24.453 1 51.12 76 ALA A N 1
ATOM 607 C CA . ALA A 1 76 ? 13.555 -35.25 -23.844 1 51.12 76 ALA A CA 1
ATOM 608 C C . ALA A 1 76 ? 13.188 -33.906 -24.5 1 51.12 76 ALA A C 1
ATOM 610 O O . ALA A 1 76 ? 13.43 -33.719 -25.703 1 51.12 76 ALA A O 1
ATOM 611 N N . PRO A 1 77 ? 12.141 -33.281 -24.359 1 47.41 77 PRO A N 1
ATOM 612 C CA . PRO A 1 77 ? 12.203 -31.969 -25.016 1 47.41 77 PRO A CA 1
ATOM 613 C C . PRO A 1 77 ? 13.469 -31.188 -24.656 1 47.41 77 PRO A C 1
ATOM 615 O O . PRO A 1 77 ? 14.047 -31.391 -23.594 1 47.41 77 PRO A O 1
ATOM 618 N N . THR A 1 78 ? 14.367 -30.812 -25.562 1 45.88 78 THR A N 1
ATOM 619 C CA . THR A 1 78 ? 15.578 -30 -25.484 1 45.88 78 THR A CA 1
ATOM 620 C C . THR A 1 78 ? 15.32 -28.734 -24.688 1 45.88 78 THR A C 1
ATOM 622 O O . THR A 1 78 ? 14.602 -27.844 -25.141 1 45.88 78 THR A O 1
ATOM 625 N N . GLU A 1 79 ? 14.859 -28.734 -23.438 1 50.75 79 GLU A N 1
ATOM 626 C CA . GLU A 1 79 ? 14.727 -27.516 -22.656 1 50.75 79 GLU A CA 1
ATOM 627 C C . GLU A 1 79 ? 15.922 -26.578 -22.859 1 50.75 79 GLU A C 1
ATOM 629 O O . GLU A 1 79 ? 17.078 -27.016 -22.766 1 50.75 79 GLU A O 1
ATOM 634 N N . PRO A 1 80 ? 15.711 -25.375 -23.547 1 48.5 80 PRO A N 1
ATOM 635 C CA . PRO A 1 80 ? 16.859 -24.5 -23.766 1 48.5 80 PRO A CA 1
ATOM 636 C C . PRO A 1 80 ? 17.609 -24.188 -22.469 1 48.5 80 PRO A C 1
ATOM 638 O O . PRO A 1 80 ? 17.062 -24.312 -21.391 1 48.5 80 PRO A O 1
ATOM 641 N N . PRO A 1 81 ? 18.922 -24.125 -22.375 1 45.09 81 PRO A N 1
ATOM 642 C CA . PRO A 1 81 ? 19.781 -23.859 -21.219 1 45.09 81 PRO A CA 1
ATOM 643 C C . PRO A 1 81 ? 19.281 -22.672 -20.391 1 45.09 81 PRO A C 1
ATOM 645 O O . PRO A 1 81 ? 18.609 -21.781 -20.922 1 45.09 81 PRO A O 1
ATOM 648 N N . PRO A 1 82 ? 19.016 -22.766 -19.094 1 46.56 82 PRO A N 1
ATOM 649 C CA . PRO A 1 82 ? 18.625 -21.672 -18.219 1 46.56 82 PRO A CA 1
ATOM 650 C C . PRO A 1 82 ? 19.469 -20.406 -18.438 1 46.56 82 PRO A C 1
ATOM 652 O O . PRO A 1 82 ? 20.656 -20.5 -18.781 1 46.56 82 PRO A O 1
ATOM 655 N N . PHE A 1 83 ? 18.953 -19.297 -19.062 1 41.91 83 PHE A N 1
ATOM 656 C CA . PHE A 1 83 ? 19.688 -18.047 -19.156 1 41.91 83 PHE A CA 1
ATOM 657 C C . PHE A 1 83 ? 20.188 -17.609 -17.781 1 41.91 83 PHE A C 1
ATOM 659 O O . PHE A 1 83 ? 19.422 -17.547 -16.812 1 41.91 83 PHE A O 1
ATOM 666 N N . THR A 1 84 ? 21.344 -17.953 -17.219 1 40.03 84 THR A N 1
ATOM 667 C CA . THR A 1 84 ? 22.047 -17.438 -16.047 1 40.03 84 THR A CA 1
ATOM 668 C C . THR A 1 84 ? 22.031 -15.914 -16.047 1 40.03 84 THR A C 1
ATOM 670 O O . THR A 1 84 ? 22.625 -15.281 -16.922 1 40.03 84 THR A O 1
ATOM 673 N N . ASN A 1 85 ? 20.891 -15.219 -15.922 1 31.3 85 ASN A N 1
ATOM 674 C CA . ASN A 1 85 ? 21.031 -13.766 -15.805 1 31.3 85 ASN A CA 1
ATOM 675 C C . ASN A 1 85 ? 21.922 -13.375 -14.633 1 31.3 85 ASN A C 1
ATOM 677 O O . ASN A 1 85 ? 21.578 -13.609 -13.477 1 31.3 85 ASN A O 1
ATOM 681 N N . ASN A 1 86 ? 23.25 -13.461 -14.727 1 34.97 86 ASN A N 1
ATOM 682 C CA . ASN A 1 86 ? 24.25 -12.852 -13.859 1 34.97 86 ASN A CA 1
ATOM 683 C C . ASN A 1 86 ? 24.016 -11.352 -13.703 1 34.97 86 ASN A C 1
ATOM 685 O O . ASN A 1 86 ? 24.938 -10.602 -13.414 1 34.97 86 ASN A O 1
ATOM 689 N N . LEU A 1 87 ? 22.859 -10.672 -13.836 1 26.58 87 LEU A N 1
ATOM 690 C CA . LEU A 1 87 ? 22.969 -9.258 -13.492 1 26.58 87 LEU A CA 1
ATOM 691 C C . LEU A 1 87 ? 22.953 -9.062 -11.984 1 26.58 87 LEU A C 1
ATOM 693 O O . LEU A 1 87 ? 22.219 -9.742 -11.266 1 26.58 87 LEU A O 1
ATOM 697 N N . MET B 1 1 ? 6 33.531 20.984 1 61.69 1 MET B N 1
ATOM 698 C CA . MET B 1 1 ? 4.816 33.062 20.266 1 61.69 1 MET B CA 1
ATOM 699 C C . MET B 1 1 ? 5.184 32.531 18.891 1 61.69 1 MET B C 1
ATOM 701 O O . MET B 1 1 ? 4.758 31.438 18.484 1 61.69 1 MET B O 1
ATOM 705 N N . GLY B 1 2 ? 6.234 33.125 18.328 1 72.75 2 GLY B N 1
ATOM 706 C CA . GLY B 1 2 ? 6.66 32.844 16.969 1 72.75 2 GLY B CA 1
ATOM 707 C C . GLY B 1 2 ? 7.297 31.469 16.828 1 72.75 2 GLY B C 1
ATOM 708 O O . GLY B 1 2 ? 6.957 30.719 15.906 1 72.75 2 GLY B O 1
ATOM 709 N N . GLN B 1 3 ? 8.039 31.062 17.875 1 80 3 GLN B N 1
ATOM 710 C CA . GLN B 1 3 ? 8.766 29.797 17.797 1 80 3 GLN B CA 1
ATOM 711 C C . GLN B 1 3 ? 7.809 28.609 17.891 1 80 3 GLN B C 1
ATOM 713 O O . GLN B 1 3 ? 7.945 27.641 17.141 1 80 3 GLN B O 1
ATOM 718 N N . ARG B 1 4 ? 6.793 28.781 18.781 1 91.31 4 ARG B N 1
ATOM 719 C CA . ARG B 1 4 ? 5.844 27.688 18.984 1 91.31 4 ARG B CA 1
ATOM 720 C C . ARG B 1 4 ? 4.941 27.516 17.766 1 91.31 4 ARG B C 1
ATOM 722 O O . ARG B 1 4 ? 4.605 26.391 17.391 1 91.31 4 ARG B O 1
ATOM 729 N N . LEU B 1 5 ? 4.652 28.578 17.094 1 91.88 5 LEU B N 1
ATOM 730 C CA . LEU B 1 5 ? 3.82 28.531 15.898 1 91.88 5 LEU B CA 1
ATOM 731 C C . LEU B 1 5 ? 4.57 27.891 14.742 1 91.88 5 LEU B C 1
ATOM 733 O O . LEU B 1 5 ? 3.988 27.125 13.961 1 91.88 5 LEU B O 1
ATOM 737 N N . GLU B 1 6 ? 5.797 28.094 14.789 1 89.44 6 GLU B N 1
ATOM 738 C CA . GLU B 1 6 ? 6.617 27.5 13.742 1 89.44 6 GLU B CA 1
ATOM 739 C C . GLU B 1 6 ? 6.789 26 13.961 1 89.44 6 GLU B C 1
ATOM 741 O O . GLU B 1 6 ? 6.801 25.219 13.008 1 89.44 6 GLU B O 1
ATOM 746 N N . GLU B 1 7 ? 6.875 25.609 15.18 1 94.5 7 GLU B N 1
ATOM 747 C CA . GLU B 1 7 ? 6.969 24.188 15.508 1 94.5 7 GLU B CA 1
ATOM 748 C C . GLU B 1 7 ? 5.676 23.453 15.164 1 94.5 7 GLU B C 1
ATOM 750 O O . GLU B 1 7 ? 5.711 22.328 14.664 1 94.5 7 GLU B O 1
ATOM 755 N N . LEU B 1 8 ? 4.645 24.141 15.422 1 96.12 8 LEU B N 1
ATOM 756 C CA . LEU B 1 8 ? 3.348 23.547 15.102 1 96.12 8 LEU B CA 1
ATOM 757 C C . LEU B 1 8 ? 3.168 23.422 13.594 1 96.12 8 LEU B C 1
ATOM 759 O O . LEU B 1 8 ? 2.645 22.422 13.109 1 96.12 8 LEU B O 1
ATOM 763 N N . ARG B 1 9 ? 3.66 24.469 12.93 1 95.88 9 ARG B N 1
ATOM 764 C CA . ARG B 1 9 ? 3.592 24.438 11.477 1 95.88 9 ARG B CA 1
ATOM 765 C C . ARG B 1 9 ? 4.383 23.25 10.922 1 95.88 9 ARG B C 1
ATOM 767 O O . ARG B 1 9 ? 3.904 22.531 10.039 1 95.88 9 ARG B O 1
ATOM 774 N N . GLU B 1 10 ? 5.527 22.969 11.484 1 96 10 GLU B N 1
ATOM 775 C CA . GLU B 1 10 ? 6.371 21.859 11.055 1 96 10 GLU B CA 1
ATOM 776 C C . GLU B 1 10 ? 5.719 20.516 11.375 1 96 10 GLU B C 1
ATOM 778 O O . GLU B 1 10 ? 5.781 19.594 10.57 1 96 10 GLU B O 1
ATOM 783 N N . HIS B 1 11 ? 5.109 20.484 12.5 1 97.5 11 HIS B N 1
ATOM 784 C CA . HIS B 1 11 ? 4.422 19.266 12.906 1 97.5 11 HIS B CA 1
ATOM 785 C C . HIS B 1 11 ? 3.279 18.938 11.953 1 97.5 11 HIS B C 1
ATOM 787 O O . HIS B 1 11 ? 3.148 17.797 11.5 1 97.5 11 HIS B O 1
ATOM 793 N N . ILE B 1 12 ? 2.502 19.891 11.539 1 98.25 12 ILE B N 1
ATOM 794 C CA . ILE B 1 12 ? 1.365 19.672 10.648 1 98.25 12 ILE B CA 1
ATOM 795 C C . ILE B 1 12 ? 1.862 19.266 9.266 1 98.25 12 ILE B C 1
ATOM 797 O O . ILE B 1 12 ? 1.296 18.359 8.641 1 98.25 12 ILE B O 1
ATOM 801 N N . ARG B 1 13 ? 2.93 19.859 8.844 1 97.94 13 ARG B N 1
ATOM 802 C CA . ARG B 1 13 ? 3.496 19.5 7.543 1 97.94 13 ARG B CA 1
ATOM 803 C C . ARG B 1 13 ? 3.992 18.062 7.531 1 97.94 13 ARG B C 1
ATOM 805 O O . ARG B 1 13 ? 3.826 17.344 6.539 1 97.94 13 ARG B O 1
ATOM 812 N N . LYS B 1 14 ? 4.617 17.703 8.625 1 97.62 14 LYS B N 1
ATOM 813 C CA . LYS B 1 14 ? 5.07 16.312 8.758 1 97.62 14 LYS B CA 1
ATOM 814 C C . LYS B 1 14 ? 3.896 15.344 8.703 1 97.62 14 LYS B C 1
ATOM 816 O O . LYS B 1 14 ? 3.979 14.297 8.062 1 97.62 14 LYS B O 1
ATOM 821 N N . GLU B 1 15 ? 2.807 15.664 9.281 1 96.62 15 GLU B N 1
ATOM 822 C CA . GLU B 1 15 ? 1.61 14.828 9.297 1 96.62 15 GLU B CA 1
ATOM 823 C C . GLU B 1 15 ? 0.973 14.75 7.91 1 96.62 15 GLU B C 1
ATOM 825 O O . GLU B 1 15 ? 0.517 13.688 7.488 1 96.62 15 GLU B O 1
ATOM 830 N N . ILE B 1 16 ? 1.003 15.852 7.262 1 98.44 16 ILE B N 1
ATOM 831 C CA . ILE B 1 16 ? 0.48 15.859 5.898 1 98.44 16 ILE B CA 1
ATOM 832 C C . ILE B 1 16 ? 1.302 14.914 5.023 1 98.44 16 ILE B C 1
ATOM 834 O O . ILE B 1 16 ? 0.745 14.125 4.258 1 98.44 16 ILE B O 1
ATOM 838 N N . ARG B 1 17 ? 2.594 14.992 5.188 1 97.94 17 ARG B N 1
ATOM 839 C CA . ARG B 1 17 ? 3.461 14.133 4.395 1 97.94 17 ARG B CA 1
ATOM 840 C C . ARG B 1 17 ? 3.188 12.656 4.691 1 97.94 17 ARG B C 1
ATOM 842 O O . ARG B 1 17 ? 3.164 11.828 3.777 1 97.94 17 ARG B O 1
ATOM 849 N N . LYS B 1 18 ? 3.1 12.414 5.883 1 96.31 18 LYS B N 1
ATOM 850 C CA . LYS B 1 18 ? 2.791 11.047 6.289 1 96.31 18 LYS B CA 1
ATOM 851 C C . LYS B 1 18 ? 1.463 10.578 5.699 1 96.31 18 LYS B C 1
ATOM 853 O O . LYS B 1 18 ? 1.372 9.477 5.152 1 96.31 18 LYS B O 1
ATOM 858 N N . GLU B 1 19 ? 0.476 11.391 5.68 1 96.44 19 GLU B N 1
ATOM 859 C CA . GLU B 1 19 ? -0.852 11.039 5.184 1 96.44 19 GLU B CA 1
ATOM 860 C C . GLU B 1 19 ? -0.856 10.898 3.666 1 96.44 19 GLU B C 1
ATOM 862 O O . GLU B 1 19 ? -1.577 10.062 3.115 1 96.44 19 GLU B O 1
ATOM 867 N N . LEU B 1 20 ? -0.087 11.688 3.08 1 97.88 20 LEU B N 1
ATOM 868 C CA . LEU B 1 20 ? 0.035 11.578 1.631 1 97.88 20 LEU B CA 1
ATOM 869 C C . LEU B 1 20 ? 0.659 10.242 1.236 1 97.88 20 LEU B C 1
ATOM 871 O O . LEU B 1 20 ? 0.246 9.625 0.251 1 97.88 20 LEU B O 1
ATOM 875 N N . LYS B 1 21 ? 1.639 9.852 1.997 1 96.69 21 LYS B N 1
ATOM 876 C CA . LYS B 1 21 ? 2.262 8.555 1.742 1 96.69 21 LYS B CA 1
ATOM 877 C C . LYS B 1 21 ? 1.263 7.418 1.93 1 96.69 21 LYS B C 1
ATOM 879 O O . LYS B 1 21 ? 1.253 6.457 1.155 1 96.69 21 LYS B O 1
ATOM 884 N N . ILE B 1 22 ? 0.428 7.488 2.93 1 96.94 22 ILE B N 1
ATOM 885 C CA . ILE B 1 22 ? -0.599 6.48 3.176 1 96.94 22 ILE B CA 1
ATOM 886 C C . ILE B 1 22 ? -1.603 6.477 2.025 1 96.94 22 ILE B C 1
ATOM 888 O O . ILE B 1 22 ? -1.954 5.414 1.506 1 96.94 22 ILE B O 1
ATOM 892 N N . LYS B 1 23 ? -2.055 7.66 1.553 1 97.56 23 LYS B N 1
ATOM 893 C CA . LYS B 1 23 ? -3.014 7.785 0.458 1 97.56 23 LYS B CA 1
ATOM 894 C C . LYS B 1 23 ? -2.459 7.18 -0.829 1 97.56 23 LYS B C 1
ATOM 896 O O . LYS B 1 23 ? -3.143 6.406 -1.504 1 97.56 23 LYS B O 1
ATOM 901 N N . GLU B 1 24 ? -1.204 7.562 -1.088 1 97 24 GLU B N 1
ATOM 902 C CA . GLU B 1 24 ? -0.585 7.055 -2.307 1 97 24 GLU B CA 1
ATOM 903 C C . GLU B 1 24 ? -0.453 5.531 -2.264 1 97 24 GLU B C 1
ATOM 905 O O . GLU B 1 24 ? -0.745 4.852 -3.25 1 97 24 GLU B O 1
ATOM 910 N N . GLY B 1 25 ? -0.02 5.023 -1.129 1 96.25 25 GLY B N 1
ATOM 911 C CA . GLY B 1 25 ? 0.081 3.58 -0.978 1 96.25 25 GLY B CA 1
ATOM 912 C C . GLY B 1 25 ? -1.251 2.869 -1.12 1 96.25 25 GLY B C 1
ATOM 913 O O . GLY B 1 25 ? -1.348 1.852 -1.808 1 96.25 25 GLY 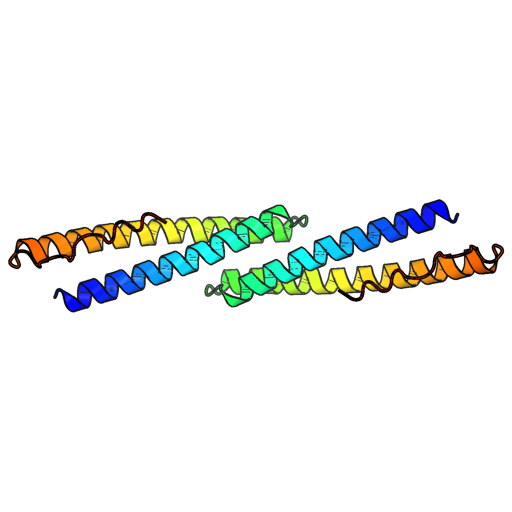B O 1
ATOM 914 N N . ALA B 1 26 ? -2.244 3.404 -0.547 1 97.06 26 ALA B N 1
ATOM 915 C CA . ALA B 1 26 ? -3.576 2.807 -0.615 1 97.06 26 ALA B CA 1
ATOM 916 C C . ALA B 1 26 ? -4.133 2.865 -2.035 1 97.06 26 ALA B C 1
ATOM 918 O O . ALA B 1 26 ? -4.758 1.912 -2.502 1 97.06 26 ALA B O 1
ATOM 919 N N . GLU B 1 27 ? -3.895 3.988 -2.674 1 97.12 27 GLU B N 1
ATOM 920 C CA . GLU B 1 27 ? -4.355 4.133 -4.051 1 97.12 27 GLU B CA 1
ATOM 921 C C . GLU B 1 27 ? -3.666 3.133 -4.973 1 97.12 27 GLU B C 1
ATOM 923 O O . GLU B 1 27 ? -4.293 2.58 -5.879 1 97.12 27 GLU B O 1
ATOM 928 N N . ASN B 1 28 ? -2.443 2.965 -4.707 1 96.06 28 ASN B N 1
ATOM 929 C CA . ASN B 1 28 ? -1.707 1.978 -5.488 1 96.06 28 ASN B CA 1
ATOM 930 C C . ASN B 1 28 ? -2.238 0.566 -5.254 1 96.06 28 ASN B C 1
ATOM 932 O O . ASN B 1 28 ? -2.408 -0.204 -6.199 1 96.06 28 ASN B O 1
ATOM 936 N N . LEU B 1 29 ? -2.523 0.25 -4.016 1 95.94 29 LEU B N 1
ATOM 937 C CA . LEU B 1 29 ? -3.074 -1.059 -3.68 1 95.94 29 LEU B CA 1
ATOM 938 C C . LEU B 1 29 ? -4.457 -1.24 -4.297 1 95.94 29 LEU B C 1
ATOM 940 O O . LEU B 1 29 ? -4.812 -2.342 -4.723 1 95.94 29 LEU B O 1
ATOM 944 N N . LYS B 1 30 ? -5.188 -0.197 -4.367 1 95.81 30 LYS B N 1
ATOM 945 C CA . LYS B 1 30 ? -6.527 -0.234 -4.941 1 95.81 30 LYS B CA 1
ATOM 946 C C . LYS B 1 30 ? -6.488 -0.641 -6.41 1 95.81 30 LYS B C 1
ATOM 948 O O . LYS B 1 30 ? -7.406 -1.298 -6.902 1 95.81 30 LYS B O 1
ATOM 953 N N . ARG B 1 31 ? -5.43 -0.299 -7.098 1 95 31 ARG B N 1
ATOM 954 C CA . ARG B 1 31 ? -5.305 -0.58 -8.523 1 95 31 ARG B CA 1
ATOM 955 C C . ARG B 1 31 ? -4.98 -2.049 -8.766 1 95 31 ARG B C 1
ATOM 957 O O . ARG B 1 31 ? -5.332 -2.605 -9.805 1 95 31 ARG B O 1
ATOM 964 N N . VAL B 1 32 ? -4.418 -2.674 -7.789 1 94.19 32 VAL B N 1
ATOM 965 C CA . VAL B 1 32 ? -3.895 -4.004 -8.07 1 94.19 32 VAL B CA 1
ATOM 966 C C . VAL B 1 32 ? -4.754 -5.059 -7.379 1 94.19 32 VAL B C 1
ATOM 968 O O . VAL B 1 32 ? -4.738 -6.23 -7.758 1 94.19 32 VAL B O 1
ATOM 971 N N . THR B 1 33 ? -5.449 -4.598 -6.355 1 93.5 33 THR B N 1
ATOM 972 C CA . THR B 1 33 ? -6.273 -5.547 -5.613 1 93.5 33 THR B CA 1
ATOM 973 C C . THR B 1 33 ? -7.48 -5.977 -6.438 1 93.5 33 THR B C 1
ATOM 975 O O . THR B 1 33 ? -8.07 -5.164 -7.16 1 93.5 33 THR B O 1
ATOM 978 N N . THR B 1 34 ? -7.805 -7.27 -6.395 1 84.44 34 THR B N 1
ATOM 979 C CA . THR B 1 34 ? -8.906 -7.816 -7.176 1 84.44 34 THR B CA 1
ATOM 980 C C . THR B 1 34 ? -9.984 -8.383 -6.258 1 84.44 34 THR B C 1
ATOM 982 O O . THR B 1 34 ? -11.125 -8.594 -6.688 1 84.44 34 THR B O 1
ATOM 985 N N . ASP B 1 35 ? -9.734 -8.602 -5.051 1 88.12 35 ASP B N 1
ATOM 986 C CA . ASP B 1 35 ? -10.664 -9.125 -4.055 1 88.12 35 ASP B CA 1
ATOM 987 C C . ASP B 1 35 ? -11.594 -8.031 -3.543 1 88.12 35 ASP B C 1
ATOM 989 O O . ASP B 1 35 ? -11.148 -6.93 -3.209 1 88.12 35 ASP B O 1
ATOM 993 N N . ARG B 1 36 ? -12.93 -8.453 -3.512 1 91.5 36 ARG B N 1
ATOM 994 C CA . ARG B 1 36 ? -13.953 -7.477 -3.135 1 91.5 36 ARG B CA 1
AT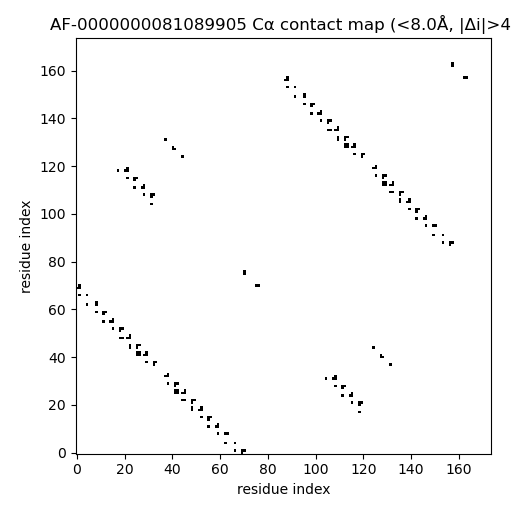OM 995 C C . ARG B 1 36 ? -13.695 -6.93 -1.735 1 91.5 36 ARG B C 1
ATOM 997 O O . ARG B 1 36 ? -13.766 -5.719 -1.515 1 91.5 36 ARG B O 1
ATOM 1004 N N . ARG B 1 37 ? -13.438 -7.781 -0.852 1 92.19 37 ARG B N 1
ATOM 1005 C CA . ARG B 1 37 ? -13.203 -7.352 0.522 1 92.19 37 ARG B CA 1
ATOM 1006 C C . ARG B 1 37 ? -11.969 -6.457 0.611 1 92.19 37 ARG B C 1
ATOM 1008 O O . ARG B 1 37 ? -12.016 -5.383 1.22 1 92.19 37 ARG B O 1
ATOM 1015 N N . ALA B 1 38 ? -10.922 -6.781 -0.001 1 92.81 38 ALA B N 1
ATOM 1016 C CA . ALA B 1 38 ? -9.695 -5.988 -0.002 1 92.81 38 ALA B CA 1
ATOM 1017 C C . ALA B 1 38 ? -9.922 -4.633 -0.668 1 92.81 38 ALA B C 1
ATOM 1019 O O . ALA B 1 38 ? -9.398 -3.613 -0.209 1 92.81 38 ALA B O 1
ATOM 1020 N N . LEU B 1 39 ? -10.734 -4.633 -1.719 1 94.75 39 LEU B N 1
ATOM 1021 C CA . LEU B 1 39 ? -11.047 -3.395 -2.424 1 94.75 39 LEU B CA 1
ATOM 1022 C C . LEU B 1 39 ? -11.812 -2.434 -1.521 1 94.75 39 LEU B C 1
ATOM 1024 O O . LEU B 1 39 ? -11.539 -1.231 -1.512 1 94.75 39 LEU B O 1
ATOM 1028 N N . GLN B 1 40 ? -12.734 -2.959 -0.771 1 95.06 40 GLN B N 1
ATOM 1029 C CA . GLN B 1 40 ? -13.508 -2.141 0.155 1 95.06 40 GLN B CA 1
ATOM 1030 C C . GLN B 1 40 ? -12.617 -1.552 1.246 1 95.06 40 GLN B C 1
ATOM 1032 O O . GLN B 1 40 ? -12.719 -0.366 1.566 1 95.06 40 GLN B O 1
ATOM 1037 N N . ASP B 1 41 ? -11.75 -2.428 1.729 1 94.12 41 ASP B N 1
ATOM 1038 C CA . ASP B 1 41 ? -10.867 -1.996 2.805 1 94.12 41 ASP B CA 1
ATOM 1039 C C . ASP B 1 41 ? -9.938 -0.879 2.332 1 94.12 41 ASP B C 1
ATOM 1041 O O . ASP B 1 41 ? -9.797 0.143 3.008 1 94.12 41 ASP B O 1
ATOM 1045 N N . VAL B 1 42 ? -9.367 -1.003 1.146 1 96.25 42 VAL B N 1
ATOM 1046 C CA . VAL B 1 42 ? -8.422 -0.011 0.658 1 96.25 42 VAL B CA 1
ATOM 1047 C C . VAL B 1 42 ? -9.156 1.266 0.265 1 96.25 42 VAL B C 1
ATOM 1049 O O . VAL B 1 42 ? -8.656 2.371 0.473 1 96.25 42 VAL B O 1
ATOM 1052 N N . SER B 1 43 ? -10.445 1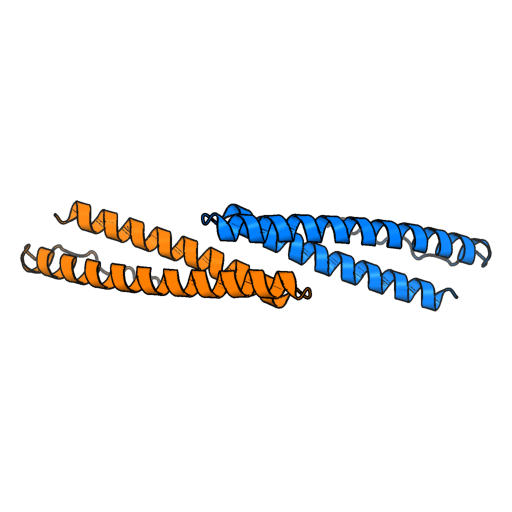.139 -0.236 1 96.62 43 SER B N 1
ATOM 1053 C CA . SER B 1 43 ? -11.258 2.309 -0.544 1 96.62 43 SER B CA 1
ATOM 1054 C C . SER B 1 43 ? -11.555 3.123 0.711 1 96.62 43 SER B C 1
ATOM 1056 O O . SER B 1 43 ? -11.523 4.355 0.68 1 96.62 43 SER B O 1
ATOM 1058 N N . HIS B 1 44 ? -11.812 2.404 1.729 1 95.56 44 HIS B N 1
ATOM 1059 C CA . HIS B 1 44 ? -12.047 3.066 3.008 1 95.56 44 HIS B CA 1
ATOM 1060 C C . HIS B 1 44 ? -10.805 3.811 3.477 1 95.56 44 HIS B C 1
ATOM 1062 O O . HIS B 1 44 ? -10.898 4.934 3.973 1 95.56 44 HIS B O 1
ATOM 1068 N N . MET B 1 45 ? -9.625 3.178 3.246 1 94.81 45 MET B N 1
ATOM 1069 C CA . MET B 1 45 ? -8.359 3.795 3.645 1 94.81 45 MET B CA 1
ATOM 1070 C C . MET B 1 45 ? -8.109 5.074 2.855 1 94.81 45 MET B C 1
ATOM 1072 O O . MET B 1 45 ? -7.672 6.078 3.418 1 94.81 45 MET B O 1
ATOM 1076 N N . VAL B 1 46 ? -8.461 5.086 1.591 1 97.56 46 VAL B N 1
ATOM 1077 C CA . VAL B 1 46 ? -8.273 6.258 0.74 1 97.56 46 VAL B CA 1
ATOM 1078 C C . VAL B 1 46 ? -9.211 7.379 1.188 1 97.56 46 VAL B C 1
ATOM 1080 O O . VAL B 1 46 ? -8.797 8.539 1.288 1 97.56 46 VAL B O 1
ATOM 1083 N N . LYS B 1 47 ? -10.398 7.031 1.505 1 97.44 47 LYS B N 1
ATOM 1084 C CA . LYS B 1 47 ? -11.375 8.016 1.953 1 97.44 47 LYS B CA 1
ATOM 1085 C C . LYS B 1 47 ? -10.938 8.672 3.26 1 97.44 47 LYS B C 1
ATOM 1087 O O . LYS B 1 47 ? -11.008 9.898 3.398 1 97.44 47 LYS B O 1
ATOM 1092 N N . GLU B 1 48 ? -10.484 7.82 4.18 1 95.94 48 GLU B N 1
ATOM 1093 C CA . GLU B 1 48 ? -10.039 8.328 5.469 1 95.94 48 GLU B CA 1
ATOM 1094 C C . GLU B 1 48 ? -8.82 9.242 5.312 1 95.94 48 GLU B C 1
ATOM 1096 O O . GLU B 1 48 ? -8.758 10.312 5.922 1 95.94 48 GLU B O 1
ATOM 1101 N N . ALA B 1 49 ? -7.859 8.805 4.477 1 96.44 49 ALA B N 1
ATOM 1102 C CA . ALA B 1 49 ? -6.664 9.609 4.242 1 96.44 49 ALA B CA 1
ATOM 1103 C C . ALA B 1 49 ? -7.023 10.953 3.615 1 96.44 49 ALA B C 1
ATOM 1105 O O . ALA B 1 49 ? -6.477 11.992 4 1 96.44 49 ALA B O 1
ATOM 1106 N N . ASN B 1 50 ? -8.07 10.938 2.754 1 97.69 50 ASN B N 1
ATOM 1107 C CA . ASN B 1 50 ? -8.531 12.172 2.123 1 97.69 50 ASN B CA 1
ATOM 1108 C C . ASN B 1 50 ? -9.148 13.125 3.143 1 97.69 50 ASN B C 1
ATOM 1110 O O . ASN B 1 50 ? -8.898 14.336 3.104 1 97.69 50 ASN B O 1
ATOM 1114 N N . SER B 1 51 ? -9.906 12.555 3.977 1 97.69 51 SER B N 1
ATOM 1115 C CA . SER B 1 51 ? -10.547 13.367 5.008 1 97.69 51 SER B CA 1
ATOM 1116 C C . SER B 1 51 ? -9.516 13.984 5.941 1 97.69 51 SER B C 1
ATOM 1118 O O . SER B 1 51 ? -9.602 15.172 6.266 1 97.69 51 SER B O 1
ATOM 1120 N N . LYS B 1 52 ? -8.57 13.195 6.309 1 96.38 52 LYS B N 1
ATOM 1121 C CA . LYS B 1 52 ? -7.527 13.672 7.215 1 96.38 52 LYS B CA 1
ATOM 1122 C C . LYS B 1 52 ? -6.652 14.727 6.543 1 96.38 52 LYS B C 1
ATOM 1124 O O . LYS B 1 52 ? -6.289 15.727 7.164 1 96.38 52 LYS B O 1
ATOM 1129 N N . LEU B 1 53 ? -6.375 14.547 5.285 1 98.25 53 LEU B N 1
ATOM 1130 C CA . LEU B 1 53 ? -5.574 15.508 4.543 1 98.25 53 LEU B CA 1
ATOM 1131 C C . LEU B 1 53 ? -6.289 16.859 4.449 1 98.25 53 LEU B C 1
ATOM 1133 O O . LEU B 1 53 ? -5.672 17.906 4.641 1 98.25 53 LEU B O 1
ATOM 1137 N N . SER B 1 54 ? -7.547 16.812 4.246 1 98.5 54 SER B N 1
ATOM 1138 C CA . SER B 1 54 ? -8.336 18.031 4.184 1 98.5 54 SER B CA 1
ATOM 1139 C C . SER B 1 54 ? -8.336 18.766 5.523 1 98.5 54 SER B C 1
ATOM 1141 O O . SER B 1 54 ? -8.164 19.984 5.574 1 98.5 54 SER B O 1
ATOM 1143 N N . ALA B 1 55 ? -8.484 18 6.562 1 98.5 55 ALA B N 1
ATOM 1144 C CA . ALA B 1 55 ? -8.484 18.594 7.895 1 98.5 55 ALA B CA 1
ATOM 1145 C C . ALA B 1 55 ? -7.133 19.219 8.227 1 98.5 55 ALA B C 1
ATOM 1147 O O . ALA B 1 55 ? -7.066 20.312 8.773 1 98.5 55 ALA B O 1
ATOM 1148 N N . LEU B 1 56 ? -6.09 18.562 7.852 1 98.5 56 LEU B N 1
ATOM 1149 C CA . LEU B 1 56 ? -4.738 19.047 8.117 1 98.5 56 LEU B CA 1
ATOM 1150 C C . LEU B 1 56 ? -4.441 20.297 7.285 1 98.5 56 LEU B C 1
ATOM 1152 O O . LEU B 1 56 ? -3.777 21.219 7.762 1 98.5 56 LEU B O 1
ATOM 1156 N N . GLN B 1 57 ? -4.926 20.344 6.121 1 98.56 57 GLN B N 1
ATOM 1157 C CA . GLN B 1 57 ? -4.734 21.516 5.266 1 98.56 57 GLN B CA 1
ATOM 1158 C C . GLN B 1 57 ? -5.449 22.734 5.836 1 98.56 57 GLN B C 1
ATOM 1160 O O . GLN B 1 57 ? -4.926 23.844 5.785 1 98.56 57 GLN B O 1
ATOM 1165 N N . GLU B 1 58 ? -6.672 22.516 6.402 1 98.25 58 GLU B N 1
ATOM 1166 C CA . GLU B 1 58 ? -7.414 23.594 7.055 1 98.25 58 GLU B CA 1
ATOM 1167 C C . GLU B 1 58 ? -6.672 24.109 8.289 1 98.25 58 GLU B C 1
ATOM 1169 O O . GLU B 1 58 ? -6.574 25.328 8.5 1 98.25 58 GLU B O 1
ATOM 1174 N N . GLU B 1 59 ? -6.121 23.109 8.992 1 97.88 59 GLU B N 1
ATOM 1175 C CA . GLU B 1 59 ? -5.359 23.5 10.18 1 97.88 59 GLU B CA 1
ATOM 1176 C C . GLU B 1 59 ? -4.113 24.297 9.805 1 97.88 59 GLU B C 1
ATOM 1178 O O . GLU B 1 59 ? -3.766 25.266 10.484 1 97.88 59 GLU B O 1
ATOM 1183 N N . LEU B 1 60 ? -3.463 23.984 8.82 1 97.56 60 LEU B N 1
ATOM 1184 C CA . LEU B 1 60 ? -2.27 24.688 8.359 1 97.56 60 LEU B CA 1
ATOM 1185 C C . LEU B 1 60 ? -2.607 26.109 7.938 1 97.56 60 LEU B C 1
ATOM 1187 O O . LEU B 1 60 ? -1.877 27.047 8.258 1 97.56 60 LEU B O 1
ATOM 1191 N N . GLN B 1 61 ? -3.68 26.312 7.246 1 97.06 61 GLN B N 1
ATOM 1192 C CA . GLN B 1 61 ? -4.125 27.641 6.809 1 97.06 61 GLN B CA 1
ATOM 1193 C C . GLN B 1 61 ? -4.434 28.547 7.996 1 97.06 61 GLN B C 1
ATOM 1195 O O . GLN B 1 61 ? -4.062 29.719 8.008 1 97.06 61 GLN B O 1
ATOM 1200 N N . GLU B 1 62 ? -5.137 27.922 8.953 1 95.69 62 GLU B N 1
ATOM 1201 C CA . GLU B 1 62 ? -5.457 28.688 10.164 1 95.69 62 GLU B CA 1
ATOM 1202 C C . GLU B 1 62 ? -4.191 29.109 10.898 1 95.69 62 GLU B C 1
ATOM 1204 O O . GLU B 1 62 ? -4.074 30.266 11.328 1 95.69 62 GLU B O 1
ATOM 1209 N N . LEU B 1 63 ? -3.307 28.172 10.938 1 94.75 63 LEU B N 1
ATOM 1210 C CA . LEU B 1 63 ? -2.051 28.438 11.625 1 94.75 63 LEU B CA 1
ATOM 1211 C C . LEU B 1 63 ? -1.244 29.5 10.891 1 94.75 63 LEU B C 1
ATOM 1213 O O . LEU B 1 63 ? -0.673 30.391 11.523 1 94.75 63 LEU B O 1
ATOM 1217 N N . GLU B 1 64 ? -1.223 29.422 9.609 1 91.81 64 GLU B N 1
ATOM 1218 C CA . GLU B 1 64 ? -0.499 30.406 8.82 1 91.81 64 GLU B CA 1
ATOM 1219 C C . GLU B 1 64 ? -1.098 31.797 9 1 91.81 64 GLU B C 1
ATOM 1221 O O . GLU B 1 64 ? -0.369 32.781 9.047 1 91.81 64 GLU B O 1
ATOM 1226 N N . SER B 1 65 ? -2.361 31.922 9.094 1 93 65 SER B N 1
ATOM 1227 C CA . SER B 1 65 ? -3.035 33.188 9.328 1 93 65 SER B CA 1
ATOM 1228 C C . SER B 1 65 ? -2.645 33.781 10.68 1 93 65 SER B C 1
ATOM 1230 O O . SER B 1 65 ? -2.418 35 10.797 1 93 65 SER B O 1
ATOM 1232 N N . GLN B 1 66 ? -2.49 32.938 11.695 1 89.88 66 GLN B N 1
ATOM 1233 C CA . GLN B 1 66 ? -2.09 33.375 13.031 1 89.88 66 GLN B CA 1
ATOM 1234 C C . GLN B 1 66 ? -0.651 33.906 13.039 1 89.88 66 GLN B C 1
ATOM 1236 O O . GLN B 1 66 ? -0.343 34.906 13.688 1 89.88 66 GLN B O 1
ATOM 1241 N N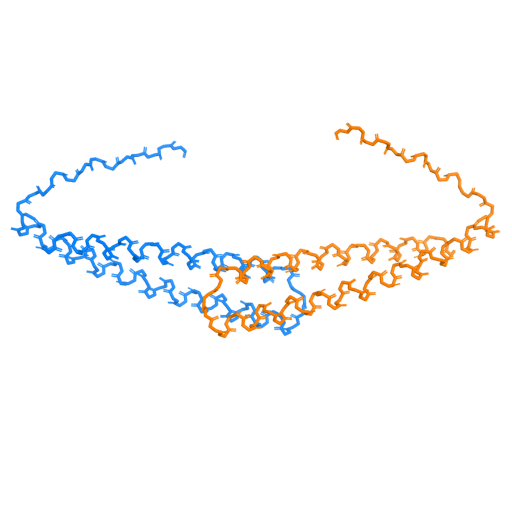 . ILE B 1 67 ? 0.171 33.219 12.258 1 86.31 67 ILE B N 1
ATOM 1242 C CA . ILE B 1 67 ? 1.572 33.625 12.172 1 86.31 67 ILE B CA 1
ATOM 1243 C C . ILE B 1 67 ? 1.684 35 11.5 1 86.31 67 ILE B C 1
ATOM 1245 O O . ILE B 1 67 ? 2.465 35.844 11.93 1 86.31 67 ILE B O 1
ATOM 1249 N N . LEU B 1 68 ? 0.964 35.281 10.523 1 84.44 68 LEU B N 1
ATOM 1250 C CA . LEU B 1 68 ? 0.969 36.562 9.828 1 84.44 68 LEU B CA 1
ATOM 1251 C C . LEU B 1 68 ? 0.505 37.688 10.75 1 84.44 68 LEU B C 1
ATOM 1253 O O . LEU B 1 68 ? 1.064 38.781 10.734 1 84.44 68 LEU B O 1
ATOM 1257 N N . LEU B 1 69 ? -0.454 37.375 11.555 1 82.88 69 LEU B N 1
ATOM 1258 C CA . LEU B 1 69 ? -0.969 38.375 12.484 1 82.88 69 LEU B CA 1
ATOM 1259 C C . LEU B 1 69 ? 0.041 38.656 13.594 1 82.88 69 LEU B C 1
ATOM 1261 O O . LEU B 1 69 ? 0.18 39.812 14.039 1 82.88 69 LEU B O 1
ATOM 1265 N N . SER B 1 70 ? 0.795 37.719 13.859 1 79.31 70 SER B N 1
ATOM 1266 C CA . SER B 1 70 ? 1.781 37.875 14.922 1 79.31 70 SER B CA 1
ATOM 1267 C C . SER B 1 70 ? 3.025 38.594 14.422 1 79.31 70 SER B C 1
ATOM 1269 O O . SER B 1 70 ? 3.586 39.438 15.125 1 79.31 70 SER B O 1
ATOM 1271 N N . GLN B 1 71 ? 3.527 38.156 13.242 1 73.25 71 GLN B N 1
ATOM 1272 C CA . GLN B 1 71 ? 4.711 38.812 12.68 1 73.25 71 GLN B CA 1
ATOM 1273 C C . GLN B 1 71 ? 4.406 40.219 12.25 1 73.25 71 GLN B C 1
ATOM 1275 O O . GLN B 1 71 ? 5.281 41.094 12.305 1 73.25 71 GLN B O 1
ATOM 1280 N N . GLY B 1 72 ? 3.211 40.406 11.469 1 64 72 GLY B N 1
ATOM 1281 C CA . GLY B 1 72 ? 2.852 41.781 11.148 1 64 72 GLY B CA 1
ATOM 1282 C C . GLY B 1 72 ? 2.822 42.688 12.359 1 64 72 GLY B C 1
ATOM 1283 O O . GLY B 1 72 ? 3.072 43.906 12.25 1 64 72 GLY B O 1
ATOM 1284 N N . GLN B 1 73 ? 2.291 42.125 13.367 1 58.09 73 GLN B N 1
ATOM 1285 C CA . GLN B 1 73 ? 2.357 42.938 14.578 1 58.09 73 GLN B CA 1
ATOM 1286 C C . GLN B 1 73 ? 3.787 43.031 15.102 1 58.09 73 GLN B C 1
ATOM 1288 O O . GLN B 1 73 ? 4.152 44 15.75 1 58.09 73 GLN B O 1
ATOM 1293 N N . ALA B 1 74 ? 4.543 41.75 14.914 1 56.09 74 ALA B N 1
ATOM 1294 C CA . ALA B 1 74 ? 5.965 41.875 15.211 1 56.09 74 ALA B CA 1
ATOM 1295 C C . ALA B 1 74 ? 6.699 42.594 14.07 1 56.09 74 ALA B C 1
ATOM 1297 O O . ALA B 1 74 ? 6.254 42.531 12.922 1 56.09 74 ALA B O 1
ATOM 1298 N N . GLY B 1 75 ? 7.48 43.531 14.125 1 52.75 75 GLY B N 1
ATOM 1299 C CA . GLY B 1 75 ? 8.328 44.062 13.078 1 52.75 75 GLY B CA 1
ATOM 1300 C C . GLY B 1 75 ? 8.789 43.031 12.07 1 52.75 75 GLY B C 1
ATOM 1301 O O . GLY B 1 75 ? 8.742 41.844 12.344 1 52.75 75 GLY B O 1
ATOM 1302 N N . ALA B 1 76 ? 8.914 43.219 10.578 1 51 76 ALA B N 1
ATOM 1303 C CA . ALA B 1 76 ? 9.203 42.469 9.367 1 51 76 ALA B CA 1
ATOM 1304 C C . ALA B 1 76 ? 10.203 41.344 9.641 1 51 76 ALA B C 1
ATOM 1306 O O . ALA B 1 76 ? 11.344 41.625 10.008 1 51 76 ALA B O 1
ATOM 1307 N N . PRO B 1 77 ? 9.992 40.281 10.227 1 47.25 77 PRO B N 1
ATOM 1308 C CA . PRO B 1 77 ? 11.141 39.375 10.164 1 47.25 77 PRO B CA 1
ATOM 1309 C C . PRO B 1 77 ? 11.703 39.219 8.75 1 47.25 77 PRO B C 1
ATOM 1311 O O . PRO B 1 77 ? 10.969 39.406 7.773 1 47.25 77 PRO B O 1
ATOM 1314 N N . THR B 1 78 ? 12.953 39.531 8.438 1 45.84 78 THR B N 1
ATOM 1315 C CA . THR B 1 78 ? 13.742 39.406 7.215 1 45.84 78 THR B CA 1
ATOM 1316 C C . THR B 1 78 ? 13.562 38.031 6.609 1 45.84 78 THR B C 1
ATOM 1318 O O . THR B 1 78 ? 14.031 37.031 7.172 1 45.84 78 THR B O 1
ATOM 1321 N N . GLU B 1 79 ? 12.367 37.5 6.293 1 50.47 79 GLU B N 1
ATOM 1322 C CA . GLU B 1 79 ? 12.234 36.219 5.594 1 50.47 79 GLU B CA 1
ATOM 1323 C C . GLU B 1 79 ? 13.305 36.094 4.52 1 50.47 79 GLU B C 1
ATOM 1325 O O . GLU B 1 79 ? 13.516 37 3.707 1 50.47 79 GLU B O 1
ATOM 1330 N N . PRO B 1 80 ? 14.305 35.125 4.738 1 48.53 80 PRO B N 1
ATOM 1331 C CA . PRO B 1 80 ? 15.352 35 3.717 1 48.53 80 PRO B CA 1
ATOM 1332 C C . PRO B 1 80 ? 14.781 34.812 2.312 1 48.53 80 PRO B C 1
ATOM 1334 O O . PRO B 1 80 ? 13.633 34.406 2.16 1 48.53 80 PRO B O 1
ATOM 1337 N N . PRO B 1 81 ? 15.258 35.406 1.217 1 44.53 81 PRO B N 1
ATOM 1338 C CA . PRO B 1 81 ? 14.82 35.312 -0.179 1 44.53 81 PRO B CA 1
ATOM 1339 C C . PRO B 1 81 ? 14.531 33.875 -0.623 1 44.53 81 PRO B C 1
ATOM 1341 O O . PRO B 1 81 ? 15.094 32.938 -0.067 1 44.53 81 PRO B O 1
ATOM 1344 N N . PRO B 1 82 ? 13.328 33.531 -1.092 1 46.12 82 PRO B N 1
ATOM 1345 C CA . PRO B 1 82 ? 13.016 32.219 -1.637 1 46.12 82 PRO B CA 1
ATOM 1346 C C . PRO B 1 82 ? 14.125 31.672 -2.529 1 46.12 82 PRO B C 1
ATOM 1348 O O . PRO B 1 82 ? 14.789 32.438 -3.232 1 46.12 82 PRO B O 1
ATOM 1351 N N . PHE B 1 83 ? 14.953 30.656 -2.127 1 41.62 83 PHE B N 1
ATOM 1352 C CA . PHE B 1 83 ? 15.922 30.016 -3.014 1 41.62 83 PHE B CA 1
ATOM 1353 C C . PHE B 1 83 ? 15.258 29.562 -4.305 1 41.62 83 PHE B C 1
ATOM 1355 O O . PHE B 1 83 ? 14.227 28.891 -4.273 1 41.62 83 PHE B O 1
ATOM 1362 N N . THR B 1 84 ? 15.164 30.281 -5.441 1 40.06 84 THR B N 1
ATOM 1363 C CA . THR B 1 84 ? 14.797 29.922 -6.805 1 40.06 84 THR B CA 1
ATO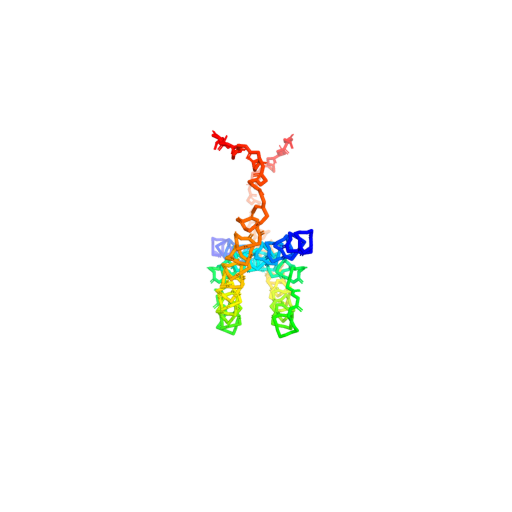M 1364 C C . THR B 1 84 ? 15.492 28.641 -7.227 1 40.06 84 THR B C 1
ATOM 1366 O O . THR B 1 84 ? 16.719 28.609 -7.367 1 40.06 84 THR B O 1
ATOM 1369 N N . ASN B 1 85 ? 15.266 27.484 -6.609 1 31.19 85 ASN B N 1
ATOM 1370 C CA . ASN B 1 85 ? 15.906 26.312 -7.188 1 31.19 85 ASN B CA 1
ATOM 1371 C C . ASN B 1 85 ? 15.531 26.125 -8.656 1 31.19 85 ASN B C 1
ATOM 1373 O O . ASN B 1 85 ? 14.367 25.875 -8.977 1 31.19 85 ASN B O 1
ATOM 1377 N N . ASN B 1 86 ? 16.188 26.781 -9.633 1 34.66 86 ASN B N 1
ATOM 1378 C CA . ASN B 1 86 ? 16.266 26.531 -11.07 1 34.66 86 ASN B CA 1
ATOM 1379 C C . ASN B 1 86 ? 16.656 25.094 -11.383 1 34.66 86 ASN B C 1
ATOM 1381 O O . ASN B 1 86 ? 16.922 24.75 -12.531 1 34.66 86 ASN B O 1
ATOM 1385 N N . LEU B 1 87 ? 16.594 24.047 -10.578 1 26.81 87 LEU B N 1
ATOM 1386 C CA . LEU B 1 87 ? 16.984 22.812 -11.234 1 26.81 87 LEU B CA 1
ATOM 1387 C C . LEU B 1 87 ? 15.852 22.25 -12.086 1 26.81 87 LEU B C 1
ATOM 1389 O O . LEU B 1 87 ? 14.68 22.328 -11.695 1 26.81 87 LEU B O 1
#

Sequence (174 aa):
MGQRLEELREHIRKEIRKELKIKEGAENLKRVTTDRRALQDVSHMVKEANSKLSALQEELQELESQILLSQGQAGAPTEPPPFTNNLMGQRLEELREHIRKEIRKELKIKEGAENLKRVTTDRRALQDVSHMVKEANSKLSALQEELQELESQILLSQGQAGAPTEPPPFTNNL

Radius of gyration: 26.33 Å; Cα contacts (8 Å, |Δi|>4): 108; chains: 2; bounding box: 38×84×46 Å

Nearest PDB structures (foldseek):
  4afl-assembly2_F  TM=9.175E-01  e=6.715E-01  Homo sapiens
  4wpe-assembly1_A-2  TM=9.327E-01  e=7.134E-01  Saccharomyces cerevisiae S288C
  6sv1-assembly1_F  TM=7.743E-01  e=4.963E-01  Rhodospirillum rubrum
  3k6c-assembly1_A  TM=7.369E-01  e=1.089E+00  Nitrosomonas europaea
  3na7-assembly1_A  TM=6.249E-01  e=4.943E+00  Helicobacter pylori NCTC 11638

InterPro domains:
  IPR011072 HR1 rho-binding domain [PF02185] (9-68)
  IPR011072 HR1 rho-binding domain [PS51860] (1-69)
  IPR011072 HR1 rho-binding domain [SM00742] (7-70)
  IPR036274 HR1 repeat superfamily [SSF46585] (3-66)
  IPR037313 Serine/threonine-protein kinase N, first HR1 domain [cd11622] (3-67)
  IPR047138 Rhophilin-1/2 [PTHR23031] (3-73)

Organism: NCBI:txid1843537

Solvent-accessible surface area (backbone atoms only — not comparable to full-atom values): 9775 Å² total; per-residue (Å²): 112,68,67,62,53,50,50,49,51,50,50,52,52,52,51,45,52,53,37,49,52,47,31,52,42,28,51,54,40,48,73,68,50,82,49,68,68,58,38,51,50,31,50,50,48,34,52,51,32,50,52,50,46,52,52,49,52,52,50,49,53,55,50,51,52,52,49,51,57,51,36,70,72,34,74,81,69,83,70,75,77,80,81,78,76,83,120,111,67,66,61,52,49,51,49,51,52,52,52,52,51,51,46,52,52,38,49,52,49,29,52,41,28,52,53,39,50,72,67,50,81,47,68,68,58,39,52,51,30,50,50,49,35,50,51,33,50,54,50,46,51,52,50,52,53,50,50,52,53,50,51,54,52,48,50,58,49,37,70,71,34,74,81,71,82,69,76,77,80,81,79,76,83,121

Secondary structure (DSSP, 8-state):
-HHHHHHHHHHHHHHHHHHHHHHHHHHHHHHH---HHHHHHHHHHHHHHHHHHHHHHHHHHHHHHHHHHHHHHS-------------/-HHHHHHHHHHHHHHHHHHHHHHHHHHHHHHH---HHHHHHHHHHHHHHHHHHHHHHHHHHHHHHHHHHHHHHS-------------